Protein AF-A0A6L7X666-F1 (afdb_monomer_lite)

Radius of gyration: 22.12 Å; chains: 1; bounding box: 51×27×49 Å

Secondary structure (DSSP, 8-state):
--HHHHHHHHHHHHHHHHHHHHHHHHHHHHT-------SSTHHHHHHHHTSTTT-

Structure (mmCIF, N/CA/C/O backbone):
data_AF-A0A6L7X666-F1
#
_entry.id   AF-A0A6L7X666-F1
#
loop_
_atom_site.group_PDB
_atom_site.id
_atom_site.type_symbol
_atom_site.label_atom_id
_atom_site.label_alt_id
_atom_site.label_comp_id
_atom_site.label_asym_id
_atom_site.label_entity_id
_atom_site.label_seq_id
_atom_site.pdbx_PDB_ins_code
_at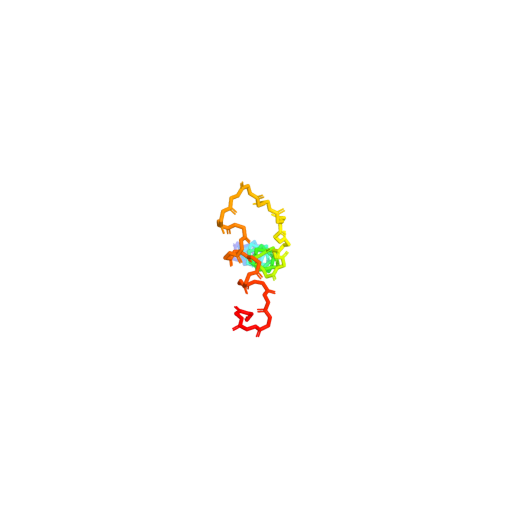om_site.Cartn_x
_atom_site.Cartn_y
_atom_site.Cartn_z
_atom_site.occupancy
_atom_site.B_iso_or_equiv
_atom_site.auth_seq_id
_atom_site.auth_comp_id
_atom_site.auth_asym_id
_atom_site.auth_atom_id
_atom_site.pdbx_PDB_model_num
ATOM 1 N N . MET A 1 1 ? -30.134 8.863 35.896 1.00 54.41 1 MET A N 1
ATOM 2 C CA . MET A 1 1 ? -29.247 9.390 34.842 1.00 54.41 1 MET A CA 1
ATOM 3 C C . MET A 1 1 ? -27.875 9.377 35.452 1.00 54.41 1 MET A C 1
ATOM 5 O O . MET A 1 1 ? -27.555 10.231 36.273 1.00 54.41 1 MET A O 1
ATOM 9 N N . ASP A 1 2 ? -27.165 8.297 35.186 1.00 61.03 2 ASP A N 1
ATOM 10 C CA . ASP A 1 2 ? -26.104 7.806 36.047 1.00 61.03 2 ASP A CA 1
ATOM 11 C C . ASP A 1 2 ? -24.807 8.064 35.273 1.00 61.03 2 ASP A C 1
ATOM 13 O O . ASP A 1 2 ? -24.663 7.559 34.163 1.00 61.03 2 ASP A O 1
ATOM 17 N N . PRO A 1 3 ? -23.872 8.879 35.785 1.00 72.00 3 PRO A N 1
ATOM 18 C CA . PRO A 1 3 ? -22.718 9.361 35.014 1.00 72.00 3 PRO A CA 1
ATOM 19 C C . PRO A 1 3 ? -21.705 8.265 34.643 1.00 72.00 3 PRO A C 1
ATOM 21 O O . PRO A 1 3 ? -20.707 8.548 33.994 1.00 72.00 3 PRO A O 1
ATOM 24 N N . VAL A 1 4 ? -21.933 7.024 35.078 1.00 73.75 4 VAL A N 1
ATOM 25 C CA . VAL A 1 4 ? -21.074 5.866 34.809 1.00 73.75 4 VAL A CA 1
ATOM 26 C C . VAL A 1 4 ? -21.372 5.255 33.435 1.00 73.75 4 VAL A C 1
ATOM 28 O O . VAL A 1 4 ? -20.433 5.013 32.682 1.00 73.75 4 VAL A O 1
ATOM 31 N N . THR A 1 5 ? -22.648 5.136 33.048 1.00 75.19 5 THR A N 1
ATOM 32 C CA . THR A 1 5 ? -23.036 4.482 31.785 1.00 75.19 5 THR A CA 1
ATOM 33 C C . THR A 1 5 ? -22.645 5.291 30.545 1.00 75.19 5 THR A C 1
ATOM 35 O O . THR A 1 5 ? -22.298 4.715 29.521 1.00 75.19 5 THR A O 1
ATOM 38 N N . ASP A 1 6 ? -22.630 6.623 30.648 1.00 72.44 6 ASP A N 1
ATOM 39 C CA . ASP A 1 6 ? -22.245 7.536 29.555 1.00 72.44 6 ASP A CA 1
ATOM 40 C C . ASP A 1 6 ? -20.749 7.405 29.193 1.00 72.44 6 ASP A C 1
ATOM 42 O O . ASP A 1 6 ? -20.357 7.413 28.027 1.00 72.44 6 ASP A O 1
ATOM 46 N N . VAL A 1 7 ? -19.902 7.175 30.204 1.00 79.94 7 VAL A N 1
ATOM 47 C CA . VAL A 1 7 ? -18.451 7.000 30.033 1.00 79.94 7 VAL A CA 1
ATOM 48 C C . VAL A 1 7 ? -18.119 5.641 29.405 1.00 79.94 7 VAL A C 1
ATOM 50 O O . VAL A 1 7 ? -17.171 5.529 28.625 1.00 79.94 7 VAL A O 1
ATOM 53 N N . GLU A 1 8 ? -18.887 4.598 29.721 1.00 78.50 8 GLU A N 1
ATOM 54 C CA . GLU A 1 8 ? -18.696 3.252 29.170 1.00 78.50 8 GLU A CA 1
ATOM 55 C C . GLU A 1 8 ? -19.038 3.177 27.674 1.00 78.50 8 GLU A C 1
ATOM 57 O O . GLU A 1 8 ? -18.331 2.499 26.918 1.00 78.50 8 GLU A O 1
ATOM 62 N N . ASP A 1 9 ? -20.070 3.899 27.231 1.00 78.50 9 ASP A N 1
ATOM 63 C CA . ASP A 1 9 ? -20.474 3.971 25.823 1.00 78.50 9 ASP A CA 1
ATOM 64 C C . ASP A 1 9 ? -19.469 4.765 24.969 1.00 78.50 9 ASP A C 1
ATOM 66 O O . ASP A 1 9 ? -19.090 4.318 23.879 1.00 78.50 9 ASP A O 1
ATOM 70 N N . GLU A 1 10 ? -18.942 5.878 25.489 1.00 80.88 10 GLU A N 1
ATOM 71 C CA . GLU A 1 10 ? -17.870 6.648 24.845 1.00 80.88 10 GLU A CA 1
ATOM 72 C C . GLU A 1 10 ? -16.593 5.796 24.701 1.00 80.88 10 GLU A C 1
ATOM 74 O O . GLU A 1 10 ? -15.978 5.731 23.631 1.00 80.88 10 GLU A O 1
ATOM 79 N N . LEU A 1 11 ? -16.219 5.057 25.754 1.00 82.25 11 LEU A N 1
ATOM 80 C CA . LEU A 1 11 ? -15.052 4.172 25.737 1.00 82.25 11 LEU A CA 1
ATOM 81 C C . LEU A 1 11 ? -15.238 3.005 24.754 1.00 82.25 11 LEU A C 1
ATOM 83 O O . LEU A 1 11 ? -14.314 2.669 24.010 1.00 82.25 11 LEU A O 1
ATOM 87 N N . ARG A 1 12 ? -16.438 2.410 24.693 1.00 78.75 12 ARG A N 1
ATOM 88 C CA . ARG A 1 12 ? -16.787 1.389 23.689 1.00 78.75 12 ARG A CA 1
ATOM 89 C C . ARG A 1 12 ? -16.651 1.931 22.271 1.00 78.75 12 ARG A C 1
ATOM 91 O O . ARG A 1 12 ? -16.054 1.256 21.433 1.00 78.75 12 ARG A O 1
ATOM 98 N N . SER A 1 13 ? -17.146 3.138 22.009 1.00 79.81 13 SER A N 1
ATOM 99 C CA . SER A 1 13 ? -17.023 3.798 20.706 1.00 79.81 13 SER A CA 1
ATOM 100 C C . SER A 1 13 ? -15.555 3.978 20.300 1.00 79.81 13 SER A C 1
ATOM 102 O O . SER A 1 13 ? -15.146 3.568 19.210 1.00 79.81 13 SER A O 1
ATOM 104 N N . GLN A 1 14 ? -14.712 4.476 21.208 1.00 82.12 14 GLN A N 1
ATOM 105 C CA . GLN A 1 14 ? -13.286 4.671 20.929 1.00 82.12 14 GLN A CA 1
ATOM 106 C C . GLN A 1 14 ? -12.529 3.356 20.701 1.00 82.12 14 GLN A C 1
ATOM 108 O O . GLN A 1 14 ? -11.671 3.274 19.816 1.00 82.12 14 GLN A O 1
ATOM 113 N N . LEU A 1 15 ? -12.864 2.295 21.439 1.00 83.00 15 LEU A N 1
ATOM 114 C CA . LEU A 1 15 ? -12.275 0.972 21.223 1.00 83.00 15 LEU A CA 1
ATOM 115 C C . LEU A 1 15 ? -12.654 0.397 19.852 1.00 83.00 15 LEU A C 1
ATOM 117 O O . LEU A 1 15 ? -11.791 -0.173 19.174 1.00 83.00 15 LEU A O 1
ATOM 121 N N . LEU A 1 16 ? -13.897 0.599 19.405 1.00 84.50 16 LEU A N 1
ATOM 122 C CA . LEU A 1 16 ? -14.347 0.192 18.072 1.00 84.50 16 LEU A CA 1
ATOM 123 C C . LEU A 1 16 ? -13.590 0.949 16.975 1.00 84.50 16 LEU A C 1
ATOM 125 O O . LEU A 1 16 ? -13.036 0.316 16.075 1.00 84.50 16 LEU A O 1
ATOM 129 N N . VAL A 1 17 ? -13.471 2.275 17.093 1.00 86.50 17 VAL A N 1
ATOM 130 C CA . VAL A 1 17 ? -12.707 3.106 16.144 1.00 86.50 17 VAL A CA 1
ATOM 131 C C . VAL A 1 17 ? -11.236 2.679 16.091 1.00 86.50 17 VAL A C 1
ATOM 133 O O . VAL A 1 17 ? -10.690 2.488 15.006 1.00 86.50 17 VAL A O 1
ATOM 136 N N . SER A 1 18 ? -10.605 2.434 17.244 1.00 85.31 18 SER A N 1
ATOM 137 C CA . SER A 1 18 ? -9.204 1.989 17.303 1.00 85.31 18 SER A CA 1
ATOM 138 C C . SER A 1 18 ? -8.979 0.625 16.640 1.00 85.31 18 SER A C 1
ATOM 140 O O . SER A 1 18 ? -7.921 0.363 16.067 1.00 85.31 18 SER A O 1
ATOM 142 N N . THR A 1 19 ? -9.974 -0.261 16.713 1.00 86.25 19 THR A N 1
ATOM 143 C CA . THR A 1 19 ? -9.902 -1.595 16.112 1.00 86.25 19 THR A CA 1
ATOM 144 C C . THR A 1 19 ? -10.014 -1.503 14.596 1.00 86.25 19 THR A C 1
ATOM 146 O O . THR A 1 19 ? -9.243 -2.144 13.883 1.00 86.25 19 THR A O 1
ATOM 149 N N . VAL A 1 20 ? -10.920 -0.659 14.100 1.00 89.19 20 VAL A N 1
ATOM 150 C CA . VAL A 1 20 ? -11.066 -0.384 12.667 1.00 89.19 20 VAL A CA 1
ATOM 151 C C . VAL A 1 20 ? -9.785 0.226 12.099 1.00 89.19 20 VAL A C 1
ATOM 153 O O . VAL A 1 20 ? -9.295 -0.250 11.077 1.00 89.19 20 VAL A O 1
ATOM 156 N N . ASP A 1 21 ? -9.186 1.202 12.783 1.00 86.19 21 ASP A N 1
ATOM 157 C CA . ASP A 1 21 ? -7.921 1.809 12.354 1.00 86.19 21 ASP A CA 1
ATOM 158 C C . ASP A 1 21 ? -6.779 0.779 12.274 1.00 86.19 21 ASP A C 1
ATOM 160 O O . ASP A 1 21 ? -6.074 0.702 11.265 1.00 86.19 21 ASP A O 1
ATOM 164 N N . LYS A 1 22 ? -6.666 -0.109 13.273 1.00 88.38 22 LYS A N 1
ATOM 165 C CA . LYS A 1 22 ? -5.697 -1.220 13.259 1.00 88.38 22 LYS A CA 1
ATOM 166 C C . LYS A 1 22 ? -5.887 -2.146 12.060 1.00 88.38 22 LYS A C 1
ATOM 168 O O . LYS A 1 22 ? -4.903 -2.512 11.417 1.00 88.38 22 LYS A O 1
ATOM 173 N N . VAL A 1 23 ? -7.129 -2.517 11.744 1.00 90.75 23 VAL A N 1
ATOM 174 C CA . VAL A 1 23 ? -7.435 -3.375 10.588 1.00 90.75 23 VAL A CA 1
ATOM 175 C C . VAL A 1 23 ? -7.102 -2.661 9.279 1.00 90.75 23 VAL A C 1
ATOM 177 O O . VAL A 1 23 ? -6.467 -3.253 8.411 1.00 90.75 23 VAL A O 1
ATOM 180 N N . PHE A 1 24 ? -7.442 -1.378 9.143 1.00 88.94 24 PHE A N 1
ATOM 181 C CA . PHE A 1 24 ? -7.088 -0.582 7.963 1.00 88.94 24 PHE A CA 1
ATOM 182 C C . PHE A 1 24 ? -5.573 -0.385 7.802 1.00 88.94 24 PHE A C 1
ATOM 184 O O . PHE A 1 24 ? -5.056 -0.399 6.681 1.00 88.94 24 PHE A O 1
ATOM 191 N N . GLY A 1 25 ? -4.841 -0.202 8.902 1.00 90.31 25 GLY A N 1
ATOM 192 C CA . GLY A 1 25 ? -3.380 -0.148 8.908 1.00 90.31 25 GLY A CA 1
ATOM 193 C C . GLY A 1 25 ? -2.755 -1.476 8.481 1.00 90.31 25 GLY A C 1
ATOM 194 O O . GLY A 1 25 ? -1.862 -1.500 7.631 1.00 90.31 25 GLY A O 1
ATOM 195 N N . TRP A 1 26 ? -3.272 -2.587 9.009 1.00 91.25 26 TRP A N 1
ATOM 196 C CA . TRP A 1 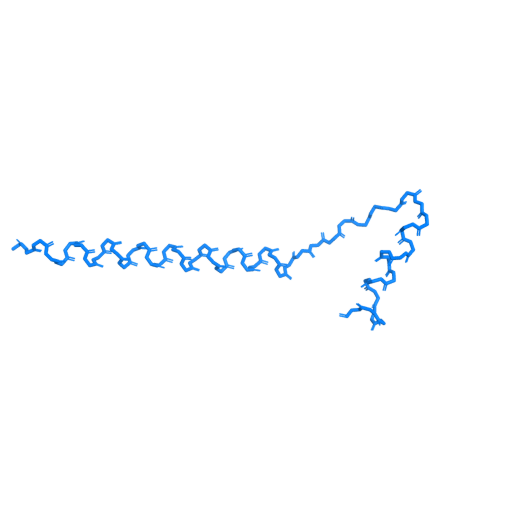26 ? -2.855 -3.933 8.620 1.00 91.25 26 TRP A CA 1
ATOM 197 C C . TRP A 1 26 ? -3.142 -4.213 7.142 1.00 91.25 26 TRP A C 1
ATOM 199 O O . TRP A 1 26 ? -2.247 -4.655 6.424 1.00 91.25 26 TRP A O 1
ATOM 209 N N . ALA A 1 27 ? -4.335 -3.859 6.660 1.00 89.69 27 ALA A N 1
ATOM 210 C CA . ALA A 1 27 ? -4.735 -4.049 5.271 1.00 89.69 27 ALA A CA 1
ATOM 211 C C . ALA A 1 27 ? -3.775 -3.338 4.303 1.00 89.69 27 ALA A C 1
ATOM 213 O O . ALA A 1 27 ? -3.236 -3.971 3.394 1.00 89.69 27 ALA A O 1
ATOM 214 N N . ARG A 1 28 ? -3.465 -2.055 4.545 1.00 90.00 28 ARG A N 1
ATOM 215 C CA . ARG A 1 28 ? -2.517 -1.292 3.711 1.00 90.00 28 ARG A CA 1
ATOM 216 C C . ARG A 1 28 ? -1.109 -1.881 3.714 1.00 90.00 28 ARG A C 1
ATOM 218 O O . ARG A 1 28 ? -0.465 -1.900 2.672 1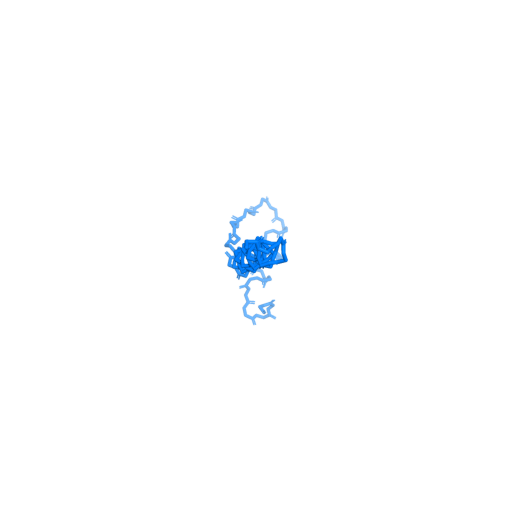.00 90.00 28 ARG A O 1
ATOM 225 N N . ARG A 1 29 ? -0.633 -2.371 4.862 1.00 88.06 29 ARG A N 1
ATOM 226 C CA . ARG A 1 29 ? 0.690 -3.001 4.957 1.00 88.06 29 ARG A CA 1
ATOM 227 C C . ARG A 1 29 ? 0.737 -4.371 4.279 1.00 88.06 29 ARG A C 1
ATOM 229 O O . ARG A 1 29 ? 1.768 -4.723 3.720 1.00 88.06 29 ARG A O 1
ATOM 236 N N . SER A 1 30 ? -0.351 -5.134 4.343 1.00 88.12 30 SER A N 1
ATOM 237 C CA . SER A 1 30 ? -0.435 -6.478 3.759 1.00 88.12 30 SER A CA 1
ATOM 238 C C . SER A 1 30 ? -0.569 -6.477 2.232 1.00 88.12 30 SER A C 1
ATOM 240 O O . SER A 1 30 ? -0.207 -7.456 1.594 1.00 88.12 30 SER A O 1
ATOM 242 N N . SER A 1 31 ? -1.055 -5.379 1.645 1.00 87.62 31 SER A N 1
ATOM 243 C CA . SER A 1 31 ? -1.338 -5.259 0.210 1.00 87.62 31 SER A CA 1
ATOM 244 C C . SER A 1 31 ? -0.514 -4.148 -0.447 1.00 87.62 31 SER A C 1
ATOM 246 O O . SER A 1 31 ? -1.031 -3.327 -1.208 1.00 87.62 31 SER A O 1
ATOM 248 N N . LEU A 1 32 ? 0.779 -4.095 -0.135 1.00 84.81 32 LEU A N 1
ATOM 249 C CA . LEU A 1 32 ?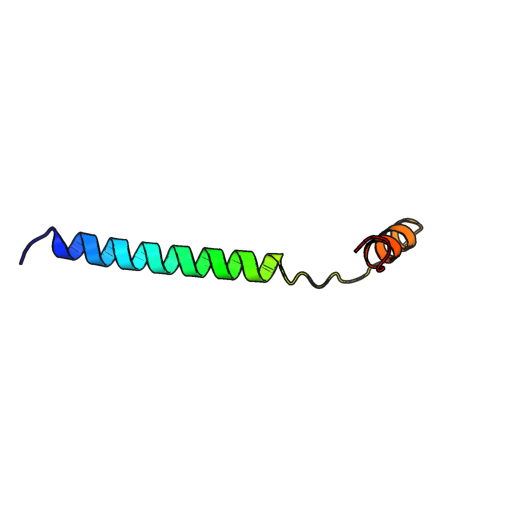 1.704 -3.187 -0.806 1.00 84.81 32 LEU A CA 1
ATOM 250 C C . LEU A 1 32 ? 1.911 -3.671 -2.243 1.00 84.81 32 LEU A C 1
ATOM 252 O O . LEU A 1 32 ? 2.399 -4.776 -2.451 1.00 84.81 32 LEU A O 1
ATOM 256 N N . TRP A 1 33 ? 1.544 -2.850 -3.229 1.00 82.88 33 TRP A N 1
ATOM 257 C CA . TRP A 1 33 ? 1.809 -3.131 -4.639 1.00 82.88 33 TRP A CA 1
ATOM 258 C C . TRP A 1 33 ? 3.080 -2.380 -5.056 1.00 82.88 33 TRP A C 1
ATOM 260 O O . TRP A 1 33 ? 3.034 -1.155 -5.216 1.00 82.88 33 TRP A O 1
ATOM 270 N N . PRO A 1 34 ? 4.241 -3.056 -5.146 1.00 81.88 34 PRO A N 1
ATOM 271 C CA . PRO A 1 34 ? 5.502 -2.381 -5.400 1.00 81.88 34 PRO A CA 1
ATOM 272 C C . PRO A 1 34 ? 5.526 -1.887 -6.848 1.00 81.88 34 PRO A C 1
ATOM 274 O O . PRO A 1 34 ? 5.482 -2.678 -7.790 1.00 81.88 34 PRO A O 1
ATOM 277 N N . ALA A 1 35 ? 5.622 -0.574 -7.040 1.00 82.00 35 ALA A N 1
ATOM 278 C CA . ALA A 1 35 ? 5.885 -0.011 -8.357 1.00 82.00 35 ALA A CA 1
ATOM 279 C C . ALA A 1 35 ? 7.365 -0.243 -8.700 1.00 82.00 35 ALA A C 1
ATOM 281 O O . ALA A 1 35 ? 8.251 0.373 -8.106 1.00 82.00 35 ALA A O 1
ATOM 282 N N . MET A 1 36 ? 7.644 -1.154 -9.635 1.00 78.06 36 MET A N 1
ATOM 283 C CA . MET A 1 36 ? 9.017 -1.467 -10.038 1.00 78.06 36 MET A CA 1
ATOM 284 C C . MET A 1 36 ? 9.646 -0.294 -10.801 1.00 78.06 36 MET A C 1
ATOM 286 O O . MET A 1 36 ? 9.258 0.008 -11.928 1.00 78.06 36 MET A O 1
ATOM 290 N N . PHE A 1 37 ? 10.655 0.337 -10.198 1.00 78.88 37 PHE A N 1
ATOM 291 C CA . PHE A 1 37 ? 11.459 1.390 -10.816 1.00 78.88 37 PHE A CA 1
ATOM 292 C C . PHE A 1 37 ? 12.936 0.993 -10.810 1.00 78.88 37 PHE A C 1
ATOM 294 O O . PHE A 1 37 ? 13.612 1.040 -9.783 1.00 78.88 37 PHE A O 1
ATOM 301 N N . GLY A 1 38 ? 13.430 0.555 -11.968 1.00 83.88 38 GLY A N 1
ATOM 302 C CA . GLY A 1 38 ? 14.776 0.016 -12.124 1.00 83.88 38 GLY A CA 1
ATOM 303 C C . GLY A 1 38 ? 15.671 0.911 -12.972 1.00 83.88 38 GLY A C 1
ATOM 304 O O . GLY A 1 38 ? 15.591 0.863 -14.193 1.00 83.88 38 GLY A O 1
ATOM 305 N N . LEU A 1 39 ? 16.536 1.705 -12.336 1.00 82.31 39 LEU A N 1
ATOM 306 C CA . LEU A 1 39 ? 17.470 2.599 -13.042 1.00 82.31 39 LEU A CA 1
ATOM 307 C C . LEU A 1 39 ? 18.881 2.017 -13.242 1.00 82.31 39 LEU A C 1
ATOM 309 O O . LEU A 1 39 ? 19.638 2.536 -14.056 1.00 82.31 39 LEU A O 1
ATOM 313 N N . ALA A 1 40 ? 19.261 0.975 -12.496 1.00 86.25 40 ALA A N 1
ATOM 314 C CA . ALA A 1 40 ? 20.620 0.421 -12.480 1.00 86.25 40 ALA A CA 1
ATOM 315 C C . ALA A 1 40 ? 20.623 -1.056 -12.036 1.00 86.25 40 ALA A C 1
ATOM 317 O O . ALA A 1 40 ? 19.579 -1.706 -12.014 1.00 86.25 40 ALA A O 1
ATOM 318 N N . CYS A 1 41 ? 21.784 -1.589 -11.645 1.00 89.00 41 CYS A N 1
ATOM 319 C CA . CYS A 1 41 ? 21.947 -2.967 -11.164 1.00 89.00 41 CYS A CA 1
ATOM 320 C C . CYS A 1 41 ? 21.005 -3.346 -10.004 1.00 89.00 41 CYS A C 1
ATOM 322 O O . CYS A 1 41 ? 20.535 -4.482 -9.974 1.00 89.00 41 CYS A O 1
ATOM 324 N N . CYS A 1 42 ? 20.629 -2.394 -9.139 1.00 83.62 42 CYS A N 1
ATOM 325 C CA . CYS A 1 42 ? 19.678 -2.620 -8.041 1.00 83.62 42 CYS A CA 1
ATOM 326 C C . CYS A 1 42 ? 18.287 -3.073 -8.526 1.00 83.62 42 CYS A C 1
ATOM 328 O O . CYS A 1 42 ? 17.519 -3.649 -7.761 1.00 83.62 42 CYS A O 1
ATOM 330 N N . ALA A 1 43 ? 17.949 -2.831 -9.798 1.00 84.94 43 ALA A N 1
ATOM 331 C CA . ALA A 1 43 ? 16.714 -3.320 -10.403 1.00 84.94 43 ALA A CA 1
ATOM 332 C C . ALA A 1 43 ? 16.656 -4.853 -10.429 1.00 84.94 43 ALA A C 1
ATOM 334 O O . ALA A 1 43 ? 15.603 -5.439 -10.198 1.00 84.94 43 ALA A O 1
ATOM 335 N N . ILE A 1 44 ? 17.794 -5.500 -10.693 1.00 85.25 44 ILE A N 1
ATOM 336 C CA . ILE A 1 44 ? 17.882 -6.955 -10.847 1.00 85.25 44 ILE A CA 1
ATOM 337 C C . ILE A 1 44 ? 17.719 -7.631 -9.481 1.00 85.25 44 ILE A C 1
ATOM 339 O O . ILE A 1 44 ? 17.030 -8.642 -9.372 1.00 85.25 44 ILE A O 1
ATOM 343 N N . GLU A 1 45 ? 18.286 -7.030 -8.432 1.00 87.19 45 GLU A N 1
ATOM 344 C CA . GLU A 1 45 ? 18.095 -7.469 -7.045 1.00 87.19 45 GLU A CA 1
ATOM 345 C C . GLU A 1 45 ? 16.624 -7.349 -6.618 1.00 87.19 45 GLU A C 1
ATOM 347 O O . GLU A 1 45 ? 16.069 -8.293 -6.063 1.00 87.19 45 GLU A O 1
ATOM 352 N N . MET A 1 46 ? 15.962 -6.238 -6.960 1.00 84.25 46 MET A N 1
ATOM 353 C CA . MET A 1 46 ? 14.548 -6.001 -6.637 1.00 84.25 46 MET A CA 1
ATOM 354 C C . MET A 1 46 ? 13.598 -6.991 -7.338 1.00 84.25 46 MET A C 1
ATOM 356 O O . MET A 1 46 ? 12.62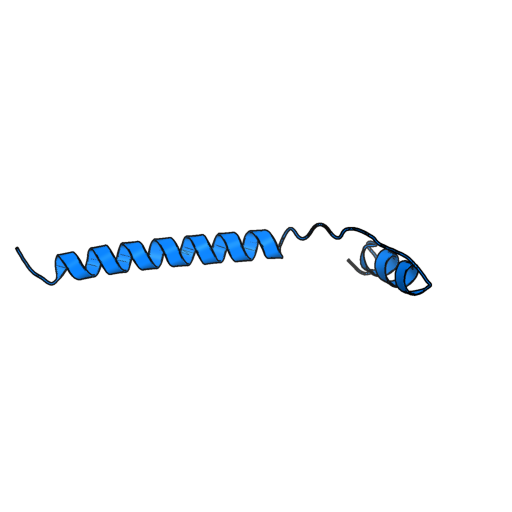8 -7.461 -6.745 1.00 84.25 46 MET A O 1
ATOM 360 N N . ILE A 1 47 ? 13.888 -7.346 -8.596 1.00 85.25 47 ILE A N 1
ATOM 361 C CA . ILE A 1 47 ? 13.122 -8.347 -9.358 1.00 85.25 47 ILE A CA 1
ATOM 362 C C . ILE A 1 47 ? 13.337 -9.747 -8.774 1.00 85.25 47 ILE A C 1
ATOM 364 O O . ILE A 1 47 ? 12.391 -10.529 -8.684 1.00 85.25 47 ILE A O 1
ATOM 368 N N . ALA A 1 48 ? 14.564 -10.066 -8.351 1.00 85.62 48 ALA A N 1
ATOM 369 C CA . ALA A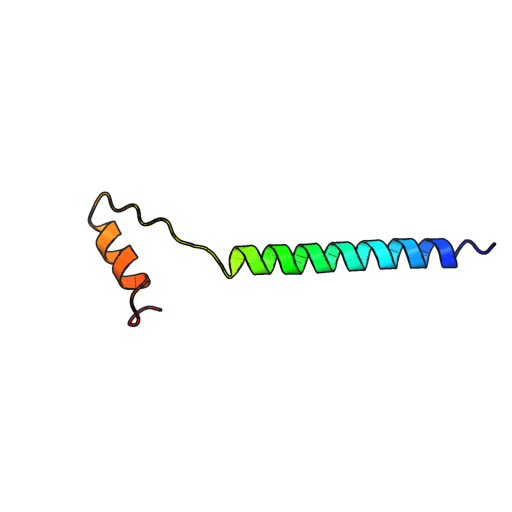 1 48 ? 14.862 -11.343 -7.716 1.00 85.62 48 ALA A CA 1
ATOM 370 C C . ALA A 1 48 ? 14.078 -11.511 -6.407 1.00 85.62 48 ALA A C 1
ATOM 372 O O . ALA A 1 48 ? 13.495 -12.573 -6.213 1.00 85.62 48 ALA A O 1
ATOM 373 N N . THR A 1 49 ? 13.977 -10.471 -5.570 1.00 84.88 49 THR A N 1
ATOM 374 C CA . THR A 1 49 ? 13.185 -10.509 -4.325 1.00 84.88 49 THR A CA 1
ATOM 375 C C . THR A 1 49 ? 11.680 -10.688 -4.530 1.00 84.88 49 THR A C 1
ATOM 377 O O . THR A 1 49 ? 11.001 -11.107 -3.608 1.00 84.88 49 THR A O 1
ATOM 380 N N . ALA A 1 50 ? 11.154 -10.393 -5.722 1.00 85.00 50 ALA A N 1
ATOM 381 C CA . ALA A 1 50 ? 9.742 -10.594 -6.061 1.00 85.00 50 ALA A CA 1
ATOM 382 C C . ALA A 1 50 ? 9.456 -11.955 -6.735 1.00 85.00 50 ALA A C 1
ATOM 384 O O . ALA A 1 50 ? 8.316 -12.248 -7.089 1.00 85.00 50 ALA A O 1
ATOM 385 N N . ASN A 1 51 ? 10.486 -12.767 -6.988 1.00 83.88 51 ASN A N 1
ATOM 386 C CA . ASN A 1 51 ? 10.367 -14.096 -7.589 1.00 83.88 51 ASN A CA 1
ATOM 387 C C . ASN A 1 51 ? 10.178 -15.156 -6.490 1.00 83.88 51 ASN A C 1
ATOM 389 O O . ASN A 1 51 ? 10.718 -15.009 -5.404 1.00 83.88 51 ASN A O 1
ATOM 393 N N . SER A 1 52 ? 9.549 -16.291 -6.802 1.00 81.62 52 SER A N 1
ATOM 394 C CA . SER A 1 52 ? 9.281 -17.438 -5.915 1.00 81.62 52 SER A CA 1
ATOM 395 C C . SER A 1 52 ? 10.493 -18.035 -5.192 1.00 81.62 52 SER A C 1
ATOM 397 O O . SER A 1 52 ? 10.349 -18.922 -4.358 1.00 81.62 52 SER A O 1
ATOM 399 N N . ARG A 1 53 ? 11.712 -17.649 -5.577 1.00 79.62 53 ARG A N 1
ATOM 400 C CA . ARG A 1 53 ? 12.934 -18.045 -4.872 1.00 79.62 53 ARG A CA 1
ATOM 401 C C . ARG A 1 53 ? 13.171 -17.212 -3.606 1.00 79.62 53 ARG A C 1
ATOM 403 O O . ARG A 1 53 ? 13.890 -17.675 -2.724 1.00 79.62 53 ARG A O 1
ATOM 410 N N . TYR A 1 54 ? 12.629 -16.000 -3.571 1.00 74.19 54 TYR A N 1
ATOM 411 C CA . TYR A 1 54 ? 12.814 -15.009 -2.515 1.00 74.19 54 TYR A CA 1
ATOM 412 C C . TYR A 1 54 ? 11.485 -14.392 -2.017 1.00 74.19 54 TYR A C 1
ATOM 414 O O . TYR A 1 54 ? 11.550 -13.535 -1.136 1.00 74.19 54 TYR A O 1
ATOM 422 N N . ASP A 1 55 ? 10.338 -14.824 -2.568 1.00 61.88 55 ASP A N 1
ATOM 423 C CA . ASP A 1 55 ? 8.986 -14.710 -1.978 1.00 61.88 55 ASP A CA 1
ATOM 424 C C . ASP A 1 55 ? 8.919 -15.416 -0.612 1.00 61.88 55 ASP A C 1
ATOM 426 O O . ASP A 1 55 ? 8.260 -14.874 0.304 1.00 61.88 55 ASP A O 1
#

Foldseek 3Di:
DDVVVVVVVVVVVVVVVVVVVVVVVVVCVVDDDDDQDDDDPVSVVVVVCVDPVND

Sequence (55 aa):
MDPVTDVEDELRSQLLVSTVDKVFGWARRSSLWPAMFGLACCAIEMIATANSRYD

pLDDT: mean 82.2, std 7.26, range [54.41, 91.25]